Protein AF-A0A428U9R3-F1 (afdb_monomer_lite)

Organism: NCBI:txid2604345

Secondary structure (DSSP, 8-state):
---SSPPP---TTEEEEEEEE-TTSSEEEEEEEE-TTEEEE-PPPPTT-SSEEEEEEEGGGSBPTT-EEEEEEEE-TT-EEEEEESS-EEEPPPSSTT--EEEEEEEEE-TT-EEEEEPPPEEEPTT--EEEEEEEEESSS--EEE----------S----EEEE-----

Structure (mmCIF, N/CA/C/O backbone):
data_AF-A0A428U9R3-F1
#
_entry.id   AF-A0A428U9R3-F1
#
loop_
_atom_site.group_PDB
_atom_site.id
_atom_site.type_symbol
_atom_site.label_atom_id
_atom_site.label_alt_id
_atom_site.label_comp_id
_atom_site.label_asym_id
_atom_site.label_entity_id
_atom_site.label_seq_id
_atom_site.pdbx_PDB_ins_code
_atom_site.Cartn_x
_atom_site.Cartn_y
_atom_site.Cartn_z
_atom_site.occupancy
_atom_site.B_iso_or_equiv
_atom_site.auth_seq_id
_atom_site.auth_comp_id
_atom_site.auth_asym_id
_atom_site.auth_atom_id
_atom_site.pdbx_PDB_model_num
ATOM 1 N N . MET A 1 1 ? 34.153 -6.122 7.125 1.00 52.34 1 MET A N 1
ATOM 2 C CA . MET A 1 1 ? 33.748 -4.970 7.955 1.00 52.34 1 MET A CA 1
ATOM 3 C C . MET A 1 1 ? 32.325 -5.229 8.394 1.00 52.34 1 MET A C 1
ATOM 5 O O . MET A 1 1 ? 31.448 -5.244 7.540 1.00 52.34 1 MET A O 1
ATOM 9 N N . GLU A 1 2 ? 32.111 -5.535 9.670 1.00 63.94 2 GLU A N 1
ATOM 10 C CA . GLU A 1 2 ? 30.760 -5.641 10.226 1.00 63.94 2 GLU A CA 1
ATOM 11 C C . GLU A 1 2 ? 30.222 -4.230 10.475 1.00 63.94 2 GLU A C 1
ATOM 13 O O . GLU A 1 2 ? 30.940 -3.356 10.963 1.00 63.94 2 GLU A O 1
ATOM 18 N N . SER A 1 3 ? 28.982 -3.990 10.056 1.00 73.75 3 SER A N 1
ATOM 19 C CA . SER A 1 3 ? 28.306 -2.714 10.273 1.00 73.75 3 SER A CA 1
ATOM 20 C C . SER A 1 3 ? 28.131 -2.481 11.779 1.00 73.75 3 SER A C 1
ATOM 22 O O . SER A 1 3 ? 27.667 -3.391 12.466 1.00 73.75 3 SER A O 1
ATOM 24 N N . PRO A 1 4 ? 28.422 -1.276 12.306 1.00 82.25 4 PRO A N 1
ATOM 25 C CA . PRO A 1 4 ? 28.161 -0.940 13.707 1.00 82.25 4 PRO A CA 1
ATOM 26 C C . PRO A 1 4 ? 26.659 -0.802 14.016 1.00 82.25 4 PRO A C 1
ATOM 28 O O . PRO A 1 4 ? 26.284 -0.558 15.161 1.00 82.25 4 PRO A O 1
ATOM 31 N N . PHE A 1 5 ? 25.794 -0.931 13.005 1.00 70.69 5 PHE A N 1
ATOM 32 C CA . PHE A 1 5 ? 24.348 -0.842 13.149 1.00 70.69 5 PHE A CA 1
ATOM 33 C C . PHE A 1 5 ? 23.703 -2.228 13.183 1.00 70.69 5 PHE A C 1
ATOM 35 O O . PHE A 1 5 ? 24.124 -3.106 12.421 1.00 70.69 5 PHE A O 1
ATOM 42 N N . PRO A 1 6 ? 22.642 -2.414 13.994 1.00 70.19 6 PRO A N 1
ATOM 43 C CA . PRO A 1 6 ? 21.850 -3.633 13.972 1.00 70.19 6 PRO A CA 1
ATOM 44 C C . PRO A 1 6 ? 21.404 -3.961 12.539 1.00 70.19 6 PRO A C 1
ATOM 46 O O . PRO A 1 6 ? 21.046 -3.041 11.793 1.00 70.19 6 PRO A O 1
ATOM 49 N N . PRO A 1 7 ? 21.400 -5.242 12.135 1.00 64.75 7 PRO A N 1
ATOM 50 C CA . PRO A 1 7 ? 20.899 -5.630 10.826 1.00 64.75 7 PRO A CA 1
ATOM 51 C C . PRO A 1 7 ? 19.456 -5.139 10.668 1.00 64.75 7 PRO A C 1
ATOM 53 O O . PRO A 1 7 ? 18.606 -5.358 11.532 1.00 64.75 7 PRO A O 1
ATOM 56 N N . SER A 1 8 ? 19.193 -4.429 9.570 1.00 62.81 8 SER A N 1
ATOM 57 C CA . SER A 1 8 ? 17.857 -3.920 9.268 1.00 62.81 8 SER A CA 1
ATOM 58 C C . SER A 1 8 ? 16.915 -5.102 9.050 1.00 62.81 8 SER A C 1
ATOM 60 O O . SER A 1 8 ? 17.129 -5.910 8.154 1.00 62.81 8 SER A O 1
ATOM 62 N N . SER A 1 9 ? 15.870 -5.207 9.868 1.00 68.31 9 SER A N 1
ATOM 63 C CA . SER A 1 9 ? 14.875 -6.285 9.791 1.00 68.31 9 SER A CA 1
ATOM 64 C C . SER A 1 9 ? 13.849 -6.104 8.666 1.00 68.31 9 SER A C 1
ATOM 66 O O . SER A 1 9 ? 12.943 -6.921 8.533 1.00 68.31 9 SER A O 1
ATOM 68 N N . SER A 1 10 ? 13.965 -5.032 7.875 1.00 74.38 10 SER A N 1
ATOM 69 C CA . SER A 1 10 ? 13.036 -4.684 6.799 1.00 74.38 10 SER A CA 1
ATOM 70 C C . SER A 1 10 ? 13.714 -4.849 5.446 1.00 74.38 10 SER A C 1
ATOM 72 O O . SER A 1 10 ? 14.756 -4.239 5.202 1.00 74.38 10 SER A O 1
ATOM 74 N N . SER A 1 11 ? 13.105 -5.626 4.554 1.00 87.19 11 SER A N 1
ATOM 75 C CA . SER A 1 11 ? 13.553 -5.738 3.167 1.00 87.19 11 SER A CA 1
ATOM 76 C C . SER A 1 11 ? 13.034 -4.564 2.324 1.00 87.19 11 SER A C 1
ATOM 78 O O . SER A 1 11 ? 12.012 -3.962 2.670 1.00 87.19 11 SER A O 1
ATOM 80 N N . PRO A 1 12 ? 13.728 -4.193 1.232 1.00 90.38 12 PRO A N 1
ATOM 81 C CA . PRO A 1 12 ? 13.216 -3.222 0.271 1.00 90.38 12 PRO A CA 1
ATOM 82 C C . PRO A 1 12 ? 11.818 -3.606 -0.226 1.00 90.38 12 PRO A C 1
ATOM 84 O O . PRO A 1 12 ? 11.555 -4.769 -0.521 1.00 90.38 12 PRO A O 1
ATOM 87 N N . GLY A 1 13 ? 10.931 -2.618 -0.302 1.00 91.75 13 GLY A N 1
ATOM 88 C CA . GLY A 1 13 ? 9.562 -2.752 -0.786 1.00 91.75 13 GLY A CA 1
ATOM 89 C C . GLY A 1 13 ? 8.579 -3.355 0.202 1.00 91.75 13 GLY A C 1
ATOM 90 O O . GLY A 1 13 ? 7.375 -3.340 -0.069 1.00 91.75 13 GLY A O 1
ATOM 91 N N . ASP A 1 14 ? 9.053 -3.815 1.357 1.00 95.38 14 ASP A N 1
ATOM 92 C CA . ASP A 1 14 ? 8.177 -4.286 2.415 1.00 95.38 14 ASP A CA 1
ATOM 93 C C . ASP A 1 14 ? 7.499 -3.113 3.122 1.00 95.38 14 ASP A C 1
ATOM 95 O O . ASP A 1 14 ? 8.102 -2.080 3.432 1.00 95.38 14 ASP A O 1
ATOM 99 N N . GLY A 1 15 ? 6.218 -3.304 3.412 1.00 96.06 15 GLY A N 1
ATOM 100 C CA . GLY A 1 15 ? 5.410 -2.393 4.197 1.00 96.06 15 GLY A CA 1
ATOM 101 C C . GLY A 1 15 ? 4.488 -3.132 5.145 1.00 96.06 15 GLY A C 1
ATOM 102 O O . GLY A 1 15 ? 3.999 -4.228 4.861 1.00 96.06 15 GLY A O 1
ATOM 103 N N . ARG A 1 16 ? 4.210 -2.496 6.280 1.00 97.25 16 ARG A N 1
ATOM 104 C CA . ARG A 1 16 ? 3.275 -3.003 7.275 1.00 97.25 16 ARG A CA 1
ATOM 105 C C . ARG A 1 16 ? 2.405 -1.881 7.808 1.00 97.25 16 ARG A C 1
ATOM 107 O O . ARG A 1 16 ? 2.916 -0.877 8.298 1.00 97.25 16 ARG A O 1
ATOM 114 N N . ILE A 1 17 ? 1.095 -2.098 7.774 1.00 97.88 17 ILE A N 1
ATOM 115 C CA . ILE A 1 17 ? 0.098 -1.241 8.413 1.00 97.88 17 ILE A CA 1
ATOM 116 C C . ILE A 1 17 ? -0.666 -2.079 9.435 1.00 97.88 17 ILE A C 1
ATOM 118 O O . ILE A 1 17 ? -1.138 -3.175 9.130 1.00 97.88 17 ILE A O 1
ATOM 122 N N . VAL A 1 18 ? -0.802 -1.559 10.651 1.00 97.69 18 VAL A N 1
ATOM 123 C CA . VAL A 1 18 ? -1.686 -2.116 11.678 1.00 97.69 18 VAL A CA 1
ATOM 124 C C . VAL A 1 18 ? -2.604 -1.007 12.162 1.00 97.69 18 VAL A C 1
ATOM 126 O O . VAL A 1 18 ? -2.134 0.007 12.683 1.00 97.69 18 VAL A O 1
ATOM 129 N N . VAL A 1 19 ? -3.907 -1.212 12.000 1.00 96.62 19 VAL A N 1
ATOM 130 C CA . VAL A 1 19 ? -4.951 -0.298 12.472 1.00 96.62 19 VAL A CA 1
ATOM 131 C C . VAL A 1 19 ? -5.727 -0.983 13.583 1.00 96.62 19 VAL A C 1
ATOM 133 O O . VAL A 1 19 ? -6.081 -2.155 13.461 1.00 96.62 19 VAL A O 1
ATOM 136 N N . GLY A 1 20 ? -6.002 -0.258 14.659 1.00 94.75 20 GLY A N 1
ATOM 137 C CA . GLY A 1 20 ? -6.854 -0.733 15.744 1.00 94.75 20 GLY A CA 1
ATOM 138 C C . GLY A 1 20 ? -7.635 0.402 16.385 1.00 94.75 20 GLY A C 1
ATOM 139 O O . GLY A 1 20 ? -7.451 1.564 16.028 1.00 94.75 20 GLY A O 1
ATOM 140 N N . LEU A 1 21 ? -8.510 0.069 17.330 1.00 92.00 21 LEU A N 1
ATOM 141 C CA . LEU A 1 21 ? -9.219 1.079 18.109 1.00 92.00 21 LEU A CA 1
ATOM 142 C C . LEU A 1 21 ? -8.276 1.810 19.070 1.00 92.00 21 LEU A C 1
ATOM 144 O O . LEU A 1 21 ? -7.402 1.198 19.693 1.00 92.00 21 LEU A O 1
ATOM 148 N N . LEU A 1 22 ? -8.478 3.120 19.197 1.00 88.50 22 LEU A N 1
ATOM 149 C CA . LEU A 1 22 ? -7.819 3.951 20.199 1.00 88.50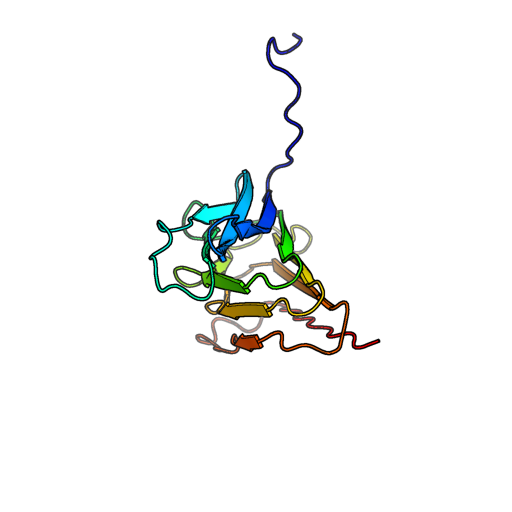 22 LEU A CA 1
ATOM 150 C C . LEU A 1 22 ? -8.593 3.923 21.529 1.00 88.50 22 LEU A C 1
ATOM 152 O O . LEU A 1 22 ? -9.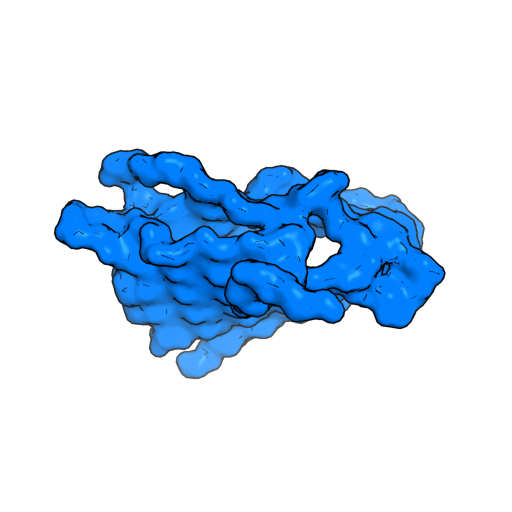811 3.740 21.519 1.00 88.50 22 LEU A O 1
ATOM 156 N N . PRO A 1 23 ? -7.930 4.174 22.677 1.00 84.44 23 PRO A N 1
ATOM 157 C CA . PRO A 1 23 ? -8.595 4.207 23.985 1.00 84.44 23 PRO A CA 1
ATOM 158 C C . PRO A 1 23 ? -9.725 5.241 24.089 1.00 84.44 23 PRO A C 1
ATOM 160 O O . PRO A 1 23 ? -10.695 5.021 24.803 1.00 84.44 23 PRO A O 1
ATOM 163 N N . ALA A 1 24 ? -9.613 6.356 23.360 1.00 80.00 24 ALA A N 1
ATOM 164 C CA . ALA A 1 24 ? -10.623 7.415 23.305 1.00 80.00 24 ALA A CA 1
ATOM 165 C C . ALA A 1 24 ? -11.792 7.106 22.341 1.00 80.00 24 ALA A C 1
ATOM 167 O O . ALA A 1 24 ? -12.661 7.951 22.139 1.00 80.00 24 ALA A O 1
ATOM 168 N N . GLY A 1 25 ? -11.810 5.912 21.739 1.00 82.31 25 GLY A N 1
ATOM 169 C CA . GLY A 1 25 ? -12.697 5.564 20.633 1.00 82.31 25 GLY A CA 1
ATOM 170 C C . GLY A 1 25 ? -12.120 5.953 19.268 1.00 82.31 25 GLY A C 1
ATOM 171 O O . GLY A 1 25 ? -11.153 6.706 19.162 1.00 82.31 25 GLY A O 1
ATOM 172 N N . GLY A 1 26 ? -12.712 5.402 18.205 1.00 86.00 26 GLY A N 1
ATOM 173 C CA . GLY A 1 26 ? -12.267 5.624 16.827 1.00 86.00 26 GLY A CA 1
ATOM 174 C C . GLY A 1 26 ? -11.062 4.773 16.410 1.00 86.00 26 GLY A C 1
ATOM 175 O O . GLY A 1 26 ? -10.415 4.108 17.221 1.00 86.00 26 GLY A O 1
ATOM 176 N N . SER A 1 27 ? -10.786 4.767 15.107 1.00 91.25 27 SER A N 1
ATOM 177 C CA . SER A 1 27 ? -9.693 3.986 14.514 1.00 91.25 27 SER A CA 1
ATOM 178 C C . SER A 1 27 ? -8.376 4.758 14.580 1.00 91.25 27 SER A C 1
ATOM 180 O O . SER A 1 27 ? -8.369 5.969 14.383 1.00 91.25 27 SER A O 1
ATOM 182 N N . GLY A 1 28 ? -7.258 4.066 14.802 1.00 92.75 28 GLY A N 1
ATOM 183 C CA . GLY A 1 28 ? -5.921 4.654 14.873 1.00 92.75 28 GLY A CA 1
ATOM 184 C C . GLY A 1 28 ? -4.823 3.748 14.320 1.00 92.75 28 GLY A C 1
ATOM 185 O O . GLY A 1 28 ? -4.942 2.520 14.325 1.00 92.75 28 GLY A O 1
ATOM 186 N N . LEU A 1 29 ? -3.735 4.366 13.849 1.00 94.75 29 LEU A N 1
ATOM 187 C CA . LEU A 1 29 ? -2.530 3.659 13.411 1.00 94.75 29 LEU A CA 1
ATOM 188 C C . LEU A 1 29 ? -1.731 3.182 14.622 1.00 94.75 29 LEU A C 1
ATOM 190 O O . LEU A 1 29 ? -1.232 3.987 15.402 1.00 94.75 29 LEU A O 1
ATOM 194 N N . GLN A 1 30 ? -1.584 1.866 14.751 1.00 94.88 30 GLN A N 1
ATOM 195 C CA . GLN A 1 30 ? -0.737 1.234 15.766 1.00 94.88 30 GLN A CA 1
ATOM 196 C C . GLN A 1 30 ? 0.673 0.966 15.237 1.00 94.88 30 GLN A C 1
ATOM 198 O O . GLN A 1 30 ? 1.639 1.022 15.990 1.00 94.88 30 GLN A O 1
ATOM 203 N N . ALA A 1 31 ? 0.793 0.675 13.941 1.00 95.44 31 ALA A N 1
ATOM 204 C CA . ALA A 1 31 ? 2.073 0.552 13.261 1.00 95.44 31 ALA A CA 1
ATOM 205 C C . ALA A 1 31 ? 1.936 0.982 11.800 1.00 95.44 31 ALA A C 1
ATOM 207 O O . ALA A 1 31 ? 0.958 0.640 11.134 1.00 95.44 31 ALA A O 1
ATOM 208 N N . MET A 1 32 ? 2.938 1.701 11.307 1.00 96.31 32 MET A N 1
ATOM 209 C CA . MET A 1 32 ? 3.096 2.030 9.896 1.00 96.31 32 MET A CA 1
ATOM 210 C C . MET A 1 32 ? 4.590 2.041 9.581 1.00 96.31 32 MET A C 1
ATOM 212 O O . MET A 1 32 ? 5.305 2.953 9.988 1.00 96.31 32 MET A O 1
ATOM 216 N N . THR A 1 33 ? 5.065 1.010 8.890 1.00 96.38 33 THR A N 1
ATOM 217 C CA . THR A 1 33 ? 6.461 0.882 8.455 1.00 96.38 33 THR A CA 1
ATOM 218 C C . THR A 1 33 ? 6.502 0.620 6.961 1.00 96.38 33 THR A C 1
ATOM 220 O O . THR A 1 33 ? 5.602 -0.022 6.419 1.00 96.38 33 THR A O 1
ATOM 223 N N . TYR A 1 34 ? 7.535 1.110 6.291 1.00 95.06 34 TYR A N 1
ATOM 224 C CA . TYR A 1 34 ? 7.745 0.884 4.868 1.00 95.06 34 TYR A CA 1
ATOM 225 C C . TYR A 1 34 ? 9.214 1.084 4.508 1.00 95.06 34 TYR A C 1
ATOM 227 O O . TYR A 1 34 ? 9.944 1.779 5.218 1.00 95.06 34 TYR A O 1
ATOM 235 N N . GLN A 1 35 ? 9.618 0.503 3.386 1.00 94.00 35 GLN A N 1
ATOM 236 C CA . GLN A 1 35 ? 10.904 0.739 2.742 1.00 94.00 35 GLN A CA 1
ATOM 237 C C . GLN A 1 35 ? 10.716 0.987 1.249 1.00 94.00 35 GLN A C 1
ATOM 239 O O . GLN A 1 35 ? 9.782 0.471 0.632 1.00 94.00 35 GLN A O 1
ATOM 244 N N . TYR A 1 36 ? 11.647 1.741 0.658 1.00 90.69 36 TYR A N 1
ATOM 245 C CA . TYR A 1 36 ? 11.731 1.911 -0.795 1.00 90.69 36 TYR A CA 1
ATOM 246 C C . TYR A 1 36 ? 11.626 0.548 -1.503 1.00 90.69 36 TYR A C 1
ATOM 248 O O . TYR A 1 36 ? 12.300 -0.378 -1.049 1.00 90.69 36 TYR A O 1
ATOM 256 N N . PRO A 1 37 ? 10.849 0.405 -2.598 1.00 92.31 37 PRO A N 1
ATOM 257 C CA . PRO A 1 37 ? 10.171 1.459 -3.377 1.00 92.31 37 PRO A CA 1
ATOM 258 C C . PRO A 1 37 ? 8.791 1.915 -2.868 1.00 92.31 37 PRO A C 1
ATOM 260 O O . PRO A 1 37 ? 8.198 2.821 -3.458 1.00 92.31 37 PRO A O 1
ATOM 263 N N . LEU A 1 38 ? 8.284 1.350 -1.769 1.00 93.38 38 LEU A N 1
ATOM 264 C CA . LEU A 1 38 ? 6.999 1.724 -1.175 1.00 93.38 38 LEU A CA 1
ATOM 265 C C . LEU A 1 38 ? 7.134 2.962 -0.283 1.00 93.38 38 LEU A C 1
ATOM 267 O O . LEU A 1 38 ? 8.039 3.050 0.545 1.00 93.38 38 LEU A O 1
ATOM 271 N N . LYS A 1 39 ? 6.176 3.885 -0.379 1.00 93.75 39 LYS A N 1
ATOM 272 C CA . LYS A 1 39 ? 6.022 5.008 0.547 1.00 93.75 39 LYS A CA 1
ATOM 273 C C . LYS A 1 39 ? 4.593 5.069 1.072 1.00 93.75 39 LYS A C 1
ATOM 275 O O . LYS A 1 39 ? 3.641 4.967 0.304 1.00 93.75 39 LYS A O 1
ATOM 280 N N . LEU A 1 40 ? 4.452 5.262 2.381 1.00 94.88 40 LEU A N 1
ATOM 281 C CA . LEU A 1 40 ? 3.157 5.420 3.040 1.00 94.88 40 LEU A CA 1
ATOM 282 C C . LEU A 1 40 ? 3.080 6.782 3.727 1.00 94.88 40 LEU A C 1
ATOM 284 O O . LEU A 1 40 ? 4.021 7.200 4.406 1.00 94.88 40 LEU A O 1
ATOM 288 N N . ILE A 1 41 ? 1.953 7.471 3.561 1.00 95.06 41 ILE A N 1
ATOM 289 C CA . ILE A 1 41 ? 1.670 8.739 4.239 1.00 95.06 41 ILE A CA 1
ATOM 290 C C . ILE A 1 41 ? 0.289 8.654 4.877 1.00 95.06 41 ILE A C 1
ATOM 292 O O . ILE A 1 41 ? -0.679 8.301 4.215 1.00 95.06 41 ILE A O 1
ATOM 296 N N . SER A 1 42 ? 0.187 9.036 6.146 1.00 94.75 42 SER A N 1
ATOM 297 C CA . SER A 1 42 ? -1.093 9.222 6.827 1.00 94.75 42 SER A CA 1
ATOM 298 C C . SER A 1 42 ? -1.226 10.686 7.236 1.00 94.75 42 SER A C 1
ATOM 300 O O . SER A 1 42 ? -0.355 11.165 7.966 1.00 94.75 42 SER A O 1
ATOM 302 N N . PRO A 1 43 ? -2.277 11.414 6.817 1.00 91.62 43 PRO A N 1
ATOM 303 C CA . PRO A 1 43 ? -2.608 12.693 7.432 1.00 91.62 43 PRO A CA 1
ATOM 304 C C . PRO A 1 43 ? -2.953 12.505 8.915 1.00 91.62 43 PRO A C 1
ATOM 306 O O . PRO A 1 43 ? -3.270 11.398 9.364 1.00 91.62 43 PRO A O 1
ATOM 309 N N . ALA A 1 44 ? -2.893 13.602 9.674 1.00 86.25 44 ALA A N 1
ATOM 310 C CA . ALA A 1 44 ? -3.333 13.602 11.061 1.00 86.25 44 ALA A CA 1
ATOM 311 C C . ALA A 1 44 ? -4.831 13.239 11.131 1.00 86.25 44 ALA A C 1
ATOM 313 O O . ALA A 1 44 ? -5.620 13.794 10.360 1.00 86.25 44 ALA A O 1
ATOM 314 N N . PRO A 1 45 ? -5.231 12.317 12.022 1.00 80.25 45 PRO A N 1
ATOM 315 C CA . PRO A 1 45 ? -6.629 11.936 12.160 1.00 80.25 45 PRO A CA 1
ATOM 316 C C . PRO A 1 45 ? -7.457 13.132 12.639 1.00 80.25 45 PRO A C 1
ATOM 318 O O . PRO A 1 45 ? -7.044 13.862 13.542 1.00 80.25 45 PRO A O 1
ATOM 321 N N . SER A 1 46 ? -8.637 13.329 12.047 1.00 77.12 46 SER A N 1
ATOM 322 C CA . SER A 1 46 ? -9.598 14.328 12.529 1.00 77.12 46 SER A CA 1
ATOM 323 C C . SER A 1 46 ? -10.568 13.718 13.558 1.00 77.12 46 SER A C 1
ATOM 325 O O . SER A 1 46 ? -10.875 12.529 13.461 1.00 77.12 46 SER A O 1
ATOM 327 N N . PRO A 1 47 ? -11.088 14.496 14.532 1.00 70.94 47 PRO A N 1
ATOM 328 C CA . PRO A 1 47 ? -11.931 13.968 15.617 1.00 70.94 47 PRO A CA 1
ATOM 329 C C . PRO A 1 47 ? -13.196 13.234 15.151 1.00 70.94 47 PRO A C 1
ATOM 331 O O . PRO A 1 47 ? -13.656 12.316 15.818 1.00 70.94 47 PRO A O 1
ATOM 334 N N . ASN A 1 48 ? -13.735 13.613 13.989 1.00 75.12 48 ASN A N 1
ATOM 335 C CA . ASN A 1 48 ? -14.936 13.015 13.401 1.00 75.12 48 ASN A CA 1
ATOM 336 C C . ASN A 1 48 ? -14.625 12.021 12.271 1.00 75.12 48 ASN A C 1
ATOM 338 O O . ASN A 1 48 ? -15.522 11.665 11.508 1.00 75.12 48 ASN A O 1
ATOM 342 N N . GLN A 1 49 ? -13.373 11.581 12.121 1.00 78.56 49 GLN A N 1
ATOM 343 C CA . GLN A 1 49 ? -13.014 10.649 11.059 1.00 78.56 49 GLN A CA 1
ATOM 344 C C . GLN A 1 49 ? -13.391 9.213 11.448 1.00 78.56 49 GLN A C 1
ATOM 346 O O . GLN A 1 49 ? -12.806 8.657 12.378 1.00 78.56 49 GLN A O 1
ATOM 351 N N . PRO A 1 50 ? -14.317 8.555 10.731 1.00 81.31 50 PRO A N 1
ATOM 352 C CA . PRO A 1 50 ? -14.718 7.194 11.075 1.00 81.31 50 PRO A CA 1
ATOM 353 C C . PRO A 1 50 ? -13.640 6.156 10.724 1.00 81.31 50 PRO A C 1
ATOM 355 O O . PRO A 1 50 ? -13.657 5.061 11.277 1.00 81.31 50 PRO A O 1
ATOM 358 N N . SER A 1 51 ? -12.730 6.483 9.801 1.00 90.44 51 SER A N 1
ATOM 359 C CA . SER A 1 51 ? -11.726 5.586 9.217 1.00 90.44 51 SER A CA 1
ATOM 360 C C . SER A 1 51 ? -10.389 6.300 9.057 1.00 90.44 51 SER A C 1
ATOM 362 O O . SER A 1 51 ? -10.368 7.439 8.600 1.00 90.44 51 SER A O 1
ATOM 364 N N . ILE A 1 52 ? -9.278 5.641 9.374 1.00 94.25 52 ILE A N 1
ATOM 365 C CA . ILE A 1 52 ? -7.941 6.178 9.099 1.00 94.25 52 ILE A CA 1
ATOM 366 C C . ILE A 1 52 ? -7.705 6.221 7.592 1.00 94.25 52 ILE A C 1
ATOM 368 O O . ILE A 1 52 ? -8.022 5.263 6.902 1.00 94.25 52 ILE A O 1
ATOM 372 N N . LEU A 1 53 ? -7.120 7.305 7.082 1.00 94.38 53 LEU A N 1
ATOM 373 C CA . LEU A 1 53 ? -6.720 7.405 5.680 1.00 94.38 53 LEU A CA 1
ATOM 374 C C . LEU A 1 53 ? -5.213 7.184 5.567 1.00 94.38 53 LEU A C 1
ATOM 376 O O . LEU A 1 53 ? -4.451 7.874 6.234 1.00 94.38 53 LEU A O 1
ATOM 380 N N . VAL A 1 54 ? -4.784 6.262 4.711 1.00 95.94 54 VAL A N 1
ATOM 381 C CA . VAL A 1 54 ? -3.373 6.092 4.351 1.00 95.94 54 VAL A CA 1
ATOM 382 C C . VAL A 1 54 ? -3.230 6.171 2.834 1.00 95.94 54 VAL A C 1
ATOM 384 O O . VAL A 1 54 ? -3.939 5.497 2.089 1.00 95.94 54 VAL A O 1
ATOM 387 N N . PHE A 1 55 ? -2.291 6.995 2.382 1.00 94.38 55 PHE A N 1
ATOM 388 C CA . PHE A 1 55 ? -1.900 7.107 0.988 1.00 94.38 55 PHE A CA 1
ATOM 389 C C . PHE A 1 55 ? -0.767 6.131 0.669 1.00 94.38 55 PHE A C 1
ATOM 391 O O . PHE A 1 55 ? 0.291 6.175 1.303 1.00 94.38 55 PHE A O 1
ATOM 398 N N . LEU A 1 56 ? -0.997 5.269 -0.322 1.00 92.69 56 LEU A N 1
ATOM 399 C CA . LEU A 1 56 ? -0.027 4.346 -0.899 1.00 92.69 56 LEU A CA 1
ATOM 400 C C . LEU A 1 56 ? 0.655 5.007 -2.098 1.00 92.69 56 LEU A C 1
ATOM 402 O O . LEU A 1 56 ? -0.001 5.456 -3.037 1.00 92.69 56 LEU A O 1
ATOM 406 N N . LEU A 1 57 ? 1.981 5.083 -2.047 1.00 91.25 57 LEU A N 1
ATOM 407 C CA . LEU A 1 57 ? 2.798 5.838 -2.990 1.00 91.25 57 LEU A CA 1
ATOM 408 C C . LEU A 1 57 ? 4.011 5.011 -3.421 1.00 91.25 57 LEU A C 1
ATOM 410 O O . LEU A 1 57 ? 4.493 4.153 -2.679 1.00 91.25 57 LEU A O 1
ATOM 414 N N . SER A 1 58 ? 4.549 5.336 -4.593 1.00 88.06 58 SER A N 1
ATOM 415 C CA . SER A 1 58 ? 5.877 4.905 -5.035 1.00 88.06 58 SER A CA 1
ATOM 416 C C . SER A 1 58 ? 6.847 6.086 -5.017 1.00 88.06 58 SER A C 1
ATOM 418 O O . SER A 1 58 ? 6.465 7.244 -5.223 1.00 88.06 58 SER A O 1
ATOM 420 N N . TYR A 1 59 ? 8.120 5.812 -4.747 1.00 83.06 59 TYR A N 1
ATOM 421 C CA . TYR A 1 59 ? 9.178 6.806 -4.938 1.00 83.06 59 TYR A CA 1
ATOM 422 C C . TYR A 1 59 ? 9.422 7.055 -6.434 1.00 83.06 59 TYR A C 1
ATOM 424 O O . TYR A 1 59 ? 9.197 6.183 -7.259 1.00 83.06 59 TYR A O 1
ATOM 432 N N . GLY A 1 60 ? 9.889 8.251 -6.806 1.00 78.44 60 GLY A N 1
ATOM 433 C CA . GLY A 1 60 ? 10.306 8.526 -8.192 1.00 78.44 60 GLY A CA 1
ATOM 434 C C . GLY A 1 60 ? 9.176 8.580 -9.232 1.00 78.44 60 GLY A C 1
ATOM 435 O O . GLY A 1 60 ? 9.455 8.645 -10.425 1.00 78.44 60 GLY A O 1
ATOM 436 N N . GLY A 1 61 ? 7.908 8.593 -8.804 1.00 79.88 61 GLY A N 1
ATOM 437 C CA . GLY A 1 61 ? 6.745 8.733 -9.686 1.00 79.88 61 GLY A CA 1
ATOM 438 C C . GLY A 1 61 ? 6.293 7.443 -10.375 1.00 79.88 61 GLY A C 1
ATOM 439 O O . GLY A 1 61 ? 5.453 7.522 -11.271 1.00 79.88 61 GLY A O 1
ATOM 440 N N . GLY A 1 62 ? 6.835 6.286 -9.985 1.00 88.94 62 GLY A N 1
ATOM 441 C CA . GLY A 1 62 ? 6.466 4.978 -10.516 1.00 88.94 62 GLY A CA 1
ATOM 442 C C . GLY A 1 62 ? 7.399 3.864 -10.047 1.00 88.94 62 GLY A C 1
ATOM 443 O O . GLY A 1 62 ? 8.392 4.116 -9.374 1.00 88.94 62 GLY A O 1
ATOM 444 N N . LEU A 1 63 ? 7.076 2.635 -10.431 1.00 92.12 63 LEU A N 1
ATOM 445 C CA . LEU A 1 63 ? 7.888 1.445 -10.202 1.00 92.12 63 LEU A CA 1
ATOM 446 C C . LEU A 1 63 ? 8.804 1.199 -11.403 1.00 92.12 63 LEU A C 1
ATOM 448 O O . LEU A 1 63 ? 8.367 1.297 -12.556 1.00 92.12 63 LEU A O 1
ATOM 452 N N . VAL A 1 64 ? 10.062 0.858 -11.138 1.00 93.94 64 VAL A N 1
ATOM 453 C CA . VAL A 1 64 ? 11.043 0.484 -12.165 1.00 93.94 64 VAL A CA 1
ATOM 454 C C . VAL A 1 64 ? 11.201 -1.033 -12.254 1.00 93.94 64 VAL A C 1
ATOM 456 O O . VAL A 1 64 ? 10.651 -1.793 -11.454 1.00 93.94 64 VAL A O 1
ATOM 459 N N . ALA A 1 65 ? 11.919 -1.487 -13.278 1.00 92.94 65 ALA A N 1
ATOM 460 C CA . ALA A 1 65 ? 12.118 -2.901 -13.549 1.00 92.94 65 ALA A CA 1
ATOM 461 C C . ALA A 1 65 ? 12.730 -3.638 -12.347 1.00 92.94 65 ALA A C 1
ATOM 463 O O . ALA A 1 65 ? 13.800 -3.270 -11.865 1.00 92.94 65 ALA A O 1
ATOM 464 N N . GLY A 1 66 ? 12.050 -4.689 -11.887 1.00 91.88 66 GLY A N 1
ATOM 465 C CA . GLY A 1 66 ? 12.499 -5.518 -10.766 1.00 91.88 66 GLY A CA 1
ATOM 466 C C . GLY A 1 66 ? 12.093 -5.004 -9.382 1.00 91.88 66 GLY A C 1
ATOM 467 O O . GLY A 1 66 ? 12.305 -5.720 -8.403 1.00 91.88 66 GLY A O 1
ATOM 468 N N . ASP A 1 67 ? 11.458 -3.830 -9.286 1.00 94.88 67 ASP A N 1
ATOM 469 C CA . ASP A 1 67 ? 10.853 -3.379 -8.032 1.00 94.88 67 ASP A CA 1
ATOM 470 C C . ASP A 1 67 ? 9.822 -4.402 -7.545 1.00 94.88 67 ASP A C 1
ATOM 472 O O . ASP A 1 67 ? 8.987 -4.891 -8.308 1.00 94.88 67 ASP A O 1
ATOM 476 N N . SER A 1 68 ? 9.853 -4.707 -6.250 1.00 94.75 68 SER A N 1
ATOM 477 C CA . SER A 1 68 ? 8.889 -5.603 -5.616 1.00 94.75 68 SER A CA 1
ATOM 478 C C . SER A 1 68 ? 8.326 -4.937 -4.376 1.00 94.75 68 SER A C 1
ATOM 480 O O . SER A 1 68 ? 9.041 -4.754 -3.401 1.00 94.75 68 SER A O 1
ATOM 482 N N . VAL A 1 69 ? 7.043 -4.593 -4.401 1.00 95.00 69 VAL A N 1
ATOM 483 C CA . VAL A 1 69 ? 6.320 -4.042 -3.251 1.00 95.00 69 VAL A CA 1
ATOM 484 C C . VAL A 1 69 ? 5.539 -5.156 -2.567 1.00 95.00 69 VAL A C 1
ATOM 486 O O . VAL A 1 69 ? 4.720 -5.808 -3.210 1.00 95.00 69 VAL A O 1
ATOM 489 N N . ASN A 1 70 ? 5.737 -5.340 -1.262 1.00 96.38 70 ASN A N 1
ATOM 490 C CA . ASN A 1 70 ? 4.966 -6.267 -0.436 1.00 96.38 70 ASN A CA 1
ATOM 491 C C . ASN A 1 70 ? 4.352 -5.517 0.747 1.00 96.38 70 ASN A C 1
ATOM 493 O O . ASN A 1 70 ? 5.002 -5.268 1.760 1.00 96.38 70 ASN A O 1
ATOM 497 N N . LEU A 1 71 ? 3.073 -5.170 0.645 1.00 96.12 71 LEU A N 1
ATOM 498 C CA . LEU A 1 71 ? 2.350 -4.492 1.712 1.00 96.12 71 LEU A CA 1
ATOM 499 C C . LEU A 1 71 ? 1.459 -5.476 2.467 1.00 96.12 71 LEU A C 1
ATOM 501 O O . LEU A 1 71 ? 0.559 -6.086 1.891 1.00 96.12 71 LEU A O 1
ATOM 505 N N . THR A 1 72 ? 1.676 -5.579 3.777 1.00 97.31 72 THR A N 1
ATOM 506 C CA . THR A 1 72 ? 0.789 -6.310 4.685 1.00 97.31 72 THR A CA 1
ATOM 507 C C . THR A 1 72 ? -0.031 -5.341 5.530 1.00 97.31 72 THR A C 1
ATOM 509 O O . THR A 1 72 ? 0.510 -4.445 6.179 1.00 97.31 72 THR A O 1
ATOM 512 N N . ILE A 1 73 ? -1.344 -5.535 5.560 1.00 97.31 73 ILE A N 1
ATOM 513 C CA . ILE A 1 73 ? -2.294 -4.712 6.303 1.00 97.31 73 ILE A CA 1
ATOM 514 C C . ILE A 1 73 ? -3.065 -5.594 7.277 1.00 97.31 73 ILE A C 1
ATOM 516 O O . ILE A 1 73 ? -3.641 -6.610 6.894 1.00 97.31 73 ILE A O 1
ATOM 520 N N . HIS A 1 74 ? -3.112 -5.174 8.536 1.00 97.50 74 HIS A N 1
ATOM 521 C CA . HIS A 1 74 ? -3.956 -5.776 9.559 1.00 97.50 74 HIS A CA 1
ATOM 522 C C . HIS A 1 74 ? -4.929 -4.730 10.092 1.00 97.50 74 HIS A C 1
ATOM 524 O O . HIS A 1 74 ? -4.512 -3.753 10.719 1.00 97.50 74 HIS A O 1
ATOM 530 N N . VAL A 1 75 ? -6.220 -4.949 9.861 1.00 96.12 75 VAL A N 1
ATOM 531 C CA . VAL A 1 75 ? -7.294 -4.130 10.425 1.00 96.12 75 VAL A CA 1
ATOM 532 C C . VAL A 1 75 ? -7.913 -4.915 11.573 1.00 96.12 75 VAL A C 1
ATOM 534 O O . VAL A 1 75 ? -8.599 -5.914 11.352 1.00 96.12 75 VAL A O 1
ATOM 537 N N . ARG A 1 76 ? -7.599 -4.497 12.802 1.00 95.75 76 ARG A N 1
ATOM 538 C CA . ARG A 1 76 ? -8.079 -5.149 14.024 1.00 95.75 76 ARG A CA 1
ATOM 539 C C . ARG A 1 76 ? -9.564 -4.910 14.244 1.00 95.75 76 ARG A C 1
ATOM 541 O O . ARG A 1 76 ? -10.155 -4.020 13.632 1.00 95.75 76 ARG A O 1
ATOM 548 N N . GLN A 1 77 ? -10.131 -5.689 15.158 1.00 93.19 77 GLN A N 1
ATOM 549 C CA . GLN A 1 77 ? -11.545 -5.653 15.501 1.00 93.19 77 GLN A CA 1
ATOM 550 C C . GLN A 1 77 ? -12.089 -4.220 15.653 1.00 93.19 77 GLN A C 1
ATOM 552 O O . GLN A 1 77 ? -11.463 -3.386 16.315 1.00 93.19 77 GLN A O 1
ATOM 557 N N . ASN A 1 78 ? -13.259 -3.951 15.061 1.00 91.38 78 ASN A N 1
ATOM 558 C CA . ASN A 1 78 ? -13.960 -2.654 15.062 1.00 91.38 78 ASN A CA 1
ATOM 559 C C . ASN A 1 78 ? -13.214 -1.468 14.412 1.00 91.38 78 ASN A C 1
ATOM 561 O O . ASN A 1 78 ? -13.732 -0.346 14.407 1.00 91.38 78 ASN A O 1
ATOM 565 N N . ALA A 1 79 ? -12.007 -1.667 13.879 1.00 93.06 79 ALA A N 1
ATOM 566 C CA . ALA A 1 79 ? -11.244 -0.599 13.251 1.00 93.06 79 ALA A CA 1
ATOM 567 C C . ALA A 1 79 ? -11.606 -0.437 11.770 1.00 93.06 79 ALA A C 1
ATOM 569 O O . ALA A 1 79 ? -12.046 -1.367 11.092 1.00 93.06 79 ALA A O 1
ATOM 570 N N . LYS A 1 80 ? -11.407 0.774 11.256 1.00 93.62 80 LYS A N 1
ATOM 571 C CA . LYS A 1 80 ? -11.728 1.163 9.886 1.00 93.62 80 LYS A CA 1
ATOM 572 C C . LYS A 1 80 ? -10.520 1.827 9.237 1.00 93.62 80 LYS A C 1
ATOM 574 O O . LYS A 1 80 ? -9.910 2.732 9.819 1.00 93.62 80 LYS A O 1
ATOM 579 N N . LEU A 1 81 ? -10.183 1.358 8.040 1.00 94.69 81 LEU A N 1
ATOM 580 C CA . LEU A 1 81 ? -9.068 1.854 7.240 1.00 94.69 81 LEU A CA 1
ATOM 581 C C . LEU A 1 81 ? -9.525 2.185 5.818 1.00 94.69 81 LEU A C 1
ATOM 583 O O . LEU A 1 81 ? -10.217 1.409 5.168 1.00 94.69 81 LEU A O 1
ATOM 587 N N . SER A 1 82 ? -9.063 3.311 5.306 1.00 94.69 82 SER A N 1
ATOM 588 C CA . SER A 1 82 ? -9.177 3.712 3.915 1.00 94.69 82 SER A CA 1
ATOM 589 C C . SER A 1 82 ? -7.770 3.827 3.340 1.00 94.69 82 SER A C 1
ATOM 591 O O . SER A 1 82 ? -6.948 4.588 3.847 1.00 94.69 82 SER A O 1
ATOM 593 N N . ILE A 1 83 ? -7.487 3.068 2.288 1.00 94.50 83 ILE A N 1
ATOM 594 C CA . ILE A 1 83 ? -6.270 3.195 1.493 1.00 94.50 83 ILE A CA 1
ATOM 595 C C . ILE A 1 83 ? -6.632 3.894 0.195 1.00 94.50 83 ILE A C 1
ATOM 597 O O . ILE A 1 83 ? -7.544 3.460 -0.503 1.00 94.50 83 ILE A O 1
ATOM 601 N N . ALA A 1 84 ? -5.896 4.943 -0.139 1.00 92.69 84 ALA A N 1
ATOM 602 C CA . ALA A 1 84 ? -5.961 5.593 -1.441 1.00 92.69 84 ALA A CA 1
ATOM 603 C C . ALA A 1 84 ? -4.560 5.655 -2.046 1.00 92.69 84 ALA A C 1
ATOM 605 O O . ALA A 1 84 ? -3.573 5.632 -1.316 1.00 92.69 84 ALA A O 1
ATOM 606 N N . THR A 1 85 ? -4.440 5.751 -3.361 1.00 88.56 85 THR A N 1
ATOM 607 C CA . THR A 1 85 ? -3.182 6.181 -3.989 1.00 88.56 85 THR A CA 1
ATOM 608 C C . THR A 1 85 ? -3.233 7.682 -4.259 1.00 88.56 85 THR A C 1
ATOM 610 O O . THR A 1 85 ? -4.295 8.300 -4.210 1.00 88.56 85 THR A O 1
ATOM 613 N N . GLN A 1 86 ? -2.075 8.303 -4.476 1.00 82.62 86 GLN A N 1
ATOM 614 C CA . GLN A 1 86 ? -2.007 9.692 -4.932 1.00 82.62 86 GLN A CA 1
ATOM 615 C C . GLN A 1 86 ? -1.501 9.716 -6.375 1.00 82.62 86 GLN A C 1
ATOM 617 O O . GLN A 1 86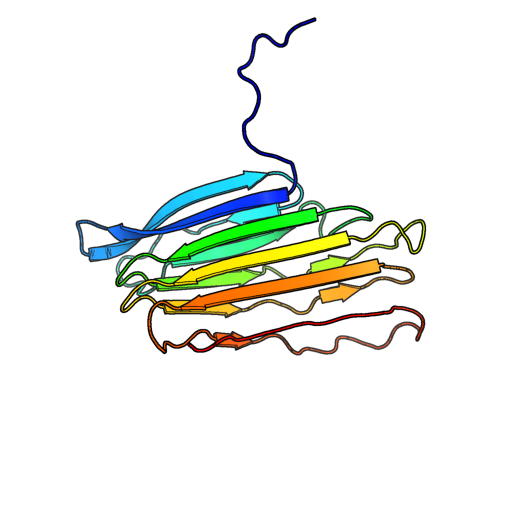 ? -0.323 9.964 -6.640 1.00 82.62 86 GLN A O 1
ATOM 622 N N . GLY A 1 87 ? -2.411 9.465 -7.308 1.00 81.44 87 GLY A N 1
ATOM 623 C CA . GLY A 1 87 ? -2.116 9.405 -8.729 1.00 81.44 87 GLY A CA 1
ATOM 624 C C . GLY A 1 87 ? -1.726 8.007 -9.204 1.00 81.44 87 GLY A C 1
ATOM 625 O O . GLY A 1 87 ? -1.509 7.076 -8.431 1.00 81.44 87 GLY A O 1
ATOM 626 N N . HIS A 1 88 ? -1.640 7.884 -10.527 1.00 82.19 88 HIS A N 1
ATOM 627 C CA . HIS A 1 88 ? -1.400 6.623 -11.217 1.00 82.19 88 HIS A CA 1
ATOM 628 C C . HIS A 1 88 ? -0.086 5.964 -10.791 1.00 82.19 88 HIS A C 1
ATOM 630 O O . HIS A 1 88 ? 0.967 6.609 -10.737 1.00 82.19 88 HIS A O 1
ATOM 636 N N . THR A 1 89 ? -0.127 4.647 -10.592 1.00 84.81 89 THR A N 1
ATOM 637 C CA . THR A 1 89 ? 1.095 3.852 -10.440 1.00 84.81 89 THR A CA 1
ATOM 638 C C . THR A 1 89 ? 1.713 3.672 -11.818 1.00 84.81 89 THR A C 1
ATOM 640 O O . THR A 1 89 ? 1.252 2.846 -12.603 1.00 84.81 89 THR A O 1
ATOM 643 N N . LYS A 1 90 ? 2.734 4.464 -12.151 1.00 90.50 90 LYS A N 1
ATOM 644 C CA . LYS A 1 90 ? 3.465 4.282 -13.410 1.00 90.50 90 LYS A CA 1
ATOM 645 C C . LYS A 1 90 ? 4.367 3.065 -13.298 1.00 90.50 90 LYS A C 1
ATOM 647 O O . LYS A 1 90 ? 5.050 2.921 -12.290 1.00 90.50 90 LYS A O 1
ATOM 652 N N . VAL A 1 91 ? 4.396 2.222 -14.321 1.00 90.94 91 VAL A N 1
ATOM 653 C CA . VAL A 1 91 ? 5.343 1.104 -14.393 1.00 90.94 91 VAL A CA 1
ATOM 654 C C . VAL A 1 91 ? 6.237 1.324 -15.596 1.00 90.94 91 VAL A C 1
ATOM 656 O O . VAL A 1 91 ? 5.755 1.383 -16.725 1.00 90.94 91 VAL A O 1
ATOM 659 N N . PHE A 1 92 ? 7.531 1.503 -15.353 1.00 91.38 92 PHE A N 1
ATOM 660 C CA . PHE A 1 92 ? 8.500 1.772 -16.407 1.00 91.38 92 PHE A CA 1
ATOM 661 C C . PHE A 1 92 ? 8.907 0.496 -17.154 1.00 91.38 92 PHE A C 1
ATOM 663 O O . PHE A 1 92 ? 8.659 -0.623 -16.703 1.00 91.38 92 PHE A O 1
ATOM 670 N N . LYS A 1 93 ? 9.532 0.693 -18.319 1.00 91.12 93 LYS A N 1
ATOM 671 C CA . LYS A 1 93 ? 10.040 -0.379 -19.180 1.00 91.12 93 LYS A CA 1
ATOM 672 C C . LYS A 1 93 ? 10.927 -1.362 -18.420 1.00 91.12 93 LYS A C 1
ATOM 674 O O . LYS A 1 93 ? 11.730 -0.957 -17.575 1.00 91.12 93 LYS A O 1
ATOM 679 N N . SER A 1 94 ? 10.817 -2.632 -18.781 1.00 90.19 94 SER A N 1
ATOM 680 C CA . SER A 1 94 ? 11.694 -3.688 -18.301 1.00 90.19 94 SER A CA 1
ATOM 681 C C . SER A 1 94 ? 12.821 -3.948 -19.307 1.00 90.19 94 SER A C 1
ATOM 683 O O . SER A 1 94 ? 12.572 -3.885 -20.511 1.00 90.19 94 SER A O 1
ATOM 685 N N . PRO A 1 95 ? 14.070 -4.219 -18.875 1.00 92.25 95 PRO A N 1
ATOM 686 C CA . PRO A 1 95 ? 15.148 -4.571 -19.800 1.00 92.25 95 PRO A CA 1
ATOM 687 C C . PRO A 1 95 ? 14.906 -5.917 -20.496 1.00 92.25 95 PRO A C 1
ATOM 689 O O . PRO A 1 95 ? 15.494 -6.168 -21.547 1.00 92.25 95 PRO A O 1
ATOM 692 N N . SER A 1 96 ? 14.063 -6.778 -19.922 1.00 92.38 96 SER A N 1
ATOM 693 C CA . SER A 1 96 ? 13.743 -8.098 -20.457 1.00 92.38 96 SER A CA 1
ATOM 694 C C . SER A 1 96 ? 12.459 -8.667 -19.834 1.00 92.38 96 SER A C 1
ATOM 696 O O . SER A 1 96 ? 12.006 -8.226 -18.778 1.00 92.38 96 SER A O 1
ATOM 698 N N . ALA A 1 97 ? 11.854 -9.665 -20.487 1.00 88.69 97 ALA A N 1
ATOM 699 C CA . ALA A 1 97 ? 10.578 -10.258 -20.065 1.00 88.69 97 ALA A CA 1
ATOM 700 C C . ALA A 1 97 ? 10.643 -11.012 -18.717 1.00 88.69 97 ALA A C 1
ATOM 702 O O . ALA A 1 97 ? 9.617 -11.244 -18.082 1.00 88.69 97 ALA A O 1
ATOM 703 N N . ASP A 1 98 ? 11.840 -11.407 -18.287 1.00 92.00 98 ASP A N 1
ATOM 704 C CA . ASP A 1 98 ? 12.125 -12.116 -17.035 1.00 92.00 98 ASP A CA 1
ATOM 705 C C . ASP A 1 98 ? 12.284 -11.181 -15.824 1.00 92.00 98 ASP A C 1
ATOM 707 O O . ASP A 1 98 ? 12.122 -11.616 -14.679 1.00 92.00 98 ASP A O 1
ATOM 711 N N . VAL A 1 99 ? 12.523 -9.886 -16.050 1.00 90.94 99 VAL A N 1
ATOM 712 C CA . VAL A 1 99 ? 12.596 -8.888 -14.978 1.00 90.94 99 VAL A CA 1
ATOM 713 C C . VAL A 1 99 ? 11.192 -8.349 -14.706 1.00 90.94 99 VAL A C 1
ATOM 715 O O . VAL A 1 99 ? 10.710 -7.422 -15.353 1.00 90.94 99 VAL A O 1
ATOM 718 N N . ILE A 1 100 ? 10.512 -8.969 -13.743 1.00 92.12 100 ILE A N 1
ATOM 719 C CA . ILE A 1 100 ? 9.119 -8.657 -13.397 1.00 92.12 100 ILE A CA 1
ATOM 720 C C . ILE A 1 100 ? 9.072 -7.676 -12.224 1.00 92.12 100 ILE A C 1
ATOM 722 O O . ILE A 1 100 ? 9.557 -7.987 -11.132 1.00 92.12 100 ILE A O 1
ATOM 726 N N . THR A 1 101 ? 8.405 -6.542 -12.422 1.00 93.25 101 THR A N 1
ATOM 727 C CA . THR A 1 101 ? 8.000 -5.628 -11.348 1.00 93.25 101 THR A CA 1
ATOM 728 C C . THR A 1 101 ? 6.742 -6.163 -10.664 1.00 93.25 101 THR A C 1
ATOM 730 O O . THR A 1 101 ? 5.790 -6.569 -11.333 1.00 93.25 101 THR A O 1
ATOM 733 N N . ARG A 1 102 ? 6.713 -6.192 -9.328 1.00 94.25 102 ARG A N 1
ATOM 734 C CA . ARG A 1 102 ? 5.641 -6.832 -8.549 1.00 94.25 102 ARG A CA 1
ATOM 735 C C . ARG A 1 102 ? 5.018 -5.896 -7.526 1.00 94.25 102 ARG A C 1
ATOM 737 O O . ARG A 1 102 ? 5.716 -5.133 -6.862 1.00 94.25 102 ARG A O 1
ATOM 744 N N . GLN A 1 103 ? 3.710 -6.024 -7.339 1.00 93.31 103 GLN A N 1
ATOM 745 C CA . GLN A 1 103 ? 2.989 -5.390 -6.241 1.00 93.31 103 GLN A CA 1
ATOM 746 C C . GLN A 1 103 ? 2.053 -6.396 -5.570 1.00 93.31 103 GLN A C 1
ATOM 748 O O . GLN A 1 103 ? 1.066 -6.843 -6.151 1.00 93.31 103 GLN A O 1
ATOM 753 N N . ASN A 1 104 ? 2.356 -6.723 -4.321 1.00 94.88 104 ASN A N 1
ATOM 754 C CA . ASN A 1 104 ? 1.613 -7.666 -3.505 1.00 94.88 104 ASN A CA 1
ATOM 755 C C . ASN A 1 104 ? 0.967 -6.931 -2.332 1.00 94.88 104 ASN A C 1
ATOM 757 O O . ASN A 1 104 ? 1.653 -6.309 -1.520 1.00 94.88 104 ASN A O 1
ATOM 761 N N . LEU A 1 105 ? -0.351 -7.044 -2.217 1.00 94.88 105 LEU A N 1
ATOM 762 C CA . LEU A 1 105 ? -1.133 -6.524 -1.106 1.00 94.88 105 LEU A CA 1
ATOM 763 C C . LEU A 1 105 ? -1.788 -7.686 -0.358 1.00 94.88 105 LEU A C 1
ATOM 765 O O . LEU A 1 105 ? -2.624 -8.397 -0.909 1.00 94.88 105 LEU A O 1
ATOM 769 N N . ASN A 1 106 ? -1.428 -7.861 0.909 1.00 95.69 106 ASN A N 1
ATOM 770 C CA . ASN A 1 106 ? -2.016 -8.854 1.801 1.00 95.69 106 ASN A CA 1
ATOM 771 C C . ASN A 1 106 ? -2.779 -8.148 2.915 1.00 95.69 106 ASN A C 1
ATOM 773 O O . ASN A 1 106 ? -2.181 -7.441 3.721 1.00 95.69 106 ASN A O 1
ATOM 777 N N . VAL A 1 107 ? -4.086 -8.363 2.991 1.00 95.31 107 VAL A N 1
ATOM 778 C CA . VAL A 1 107 ? -4.960 -7.712 3.967 1.00 95.31 107 VAL A CA 1
ATOM 779 C C . VAL A 1 107 ? -5.637 -8.757 4.836 1.00 95.31 107 VAL A C 1
ATOM 781 O O . VAL A 1 107 ? -6.258 -9.685 4.324 1.00 95.31 107 VAL A O 1
ATOM 784 N N . ASN A 1 108 ? -5.562 -8.566 6.149 1.00 95.25 108 ASN A N 1
ATOM 785 C CA . ASN A 1 108 ? -6.321 -9.319 7.139 1.00 95.25 108 ASN A CA 1
ATOM 786 C C . ASN A 1 108 ? -7.299 -8.371 7.846 1.00 95.25 108 ASN A C 1
ATOM 788 O O . ASN A 1 108 ? -6.876 -7.362 8.418 1.00 95.25 108 ASN A O 1
ATOM 792 N N . ILE A 1 109 ? -8.589 -8.701 7.803 1.00 93.19 109 ILE A N 1
ATOM 793 C CA . ILE A 1 109 ? -9.690 -7.913 8.366 1.00 93.19 109 ILE A CA 1
ATOM 794 C C . ILE A 1 109 ? -10.374 -8.747 9.455 1.00 93.19 109 ILE A C 1
ATOM 796 O O . ILE A 1 109 ? -10.904 -9.829 9.184 1.00 93.19 109 ILE A O 1
ATOM 800 N N . GLU A 1 110 ? -10.318 -8.260 10.695 1.00 93.81 110 GLU A N 1
ATOM 801 C CA . GLU A 1 110 ? -10.923 -8.911 11.863 1.00 93.81 110 GLU A CA 1
ATOM 802 C C . GLU A 1 110 ? -12.433 -8.620 11.996 1.00 93.81 110 GLU A C 1
ATOM 804 O O . GLU A 1 110 ? -13.049 -8.015 11.120 1.00 93.81 110 GLU A O 1
ATOM 809 N N . ASP A 1 111 ? -13.055 -9.091 13.083 1.00 89.50 111 ASP A N 1
ATOM 810 C CA . ASP A 1 111 ? -14.498 -8.943 13.309 1.00 89.50 111 ASP A CA 1
ATOM 811 C C . ASP A 1 111 ? -14.915 -7.466 13.386 1.00 89.50 111 ASP A C 1
ATOM 813 O O . ASP A 1 111 ? -14.238 -6.644 14.007 1.00 89.50 111 ASP A O 1
ATOM 817 N N . ASP A 1 112 ? -16.038 -7.125 12.751 1.00 88.81 112 ASP A N 1
ATOM 818 C CA . ASP A 1 112 ? -16.616 -5.770 12.747 1.00 88.81 112 ASP A CA 1
ATOM 819 C C . ASP A 1 112 ? -15.662 -4.671 12.229 1.00 88.81 112 ASP A C 1
ATOM 821 O O . ASP A 1 112 ? -15.921 -3.473 12.365 1.00 88.81 112 ASP A O 1
ATOM 825 N N . ALA A 1 113 ? -14.547 -5.072 11.617 1.00 90.62 113 ALA A N 1
ATOM 826 C CA . ALA A 1 113 ? -13.589 -4.190 10.985 1.00 90.62 113 ALA A CA 1
ATOM 827 C C . ALA A 1 113 ? -13.976 -3.934 9.524 1.00 90.62 113 ALA A C 1
ATOM 829 O O . ALA A 1 113 ? -14.643 -4.746 8.879 1.00 90.62 113 ALA A O 1
ATOM 830 N N . ALA A 1 114 ? -13.535 -2.802 8.981 1.00 91.25 114 ALA A N 1
ATOM 831 C CA . ALA A 1 114 ? -13.789 -2.454 7.588 1.00 91.25 114 ALA A CA 1
ATOM 832 C C . ALA A 1 114 ? -12.544 -1.884 6.914 1.00 91.25 114 ALA A C 1
ATOM 834 O O . ALA A 1 114 ? -11.769 -1.139 7.519 1.00 91.25 114 ALA A O 1
ATOM 835 N N . MET A 1 115 ? -12.386 -2.190 5.629 1.00 90.38 115 MET A N 1
ATOM 836 C CA . MET A 1 115 ? -11.357 -1.580 4.802 1.00 90.38 115 MET A CA 1
ATOM 837 C C . MET A 1 115 ? -11.924 -1.143 3.453 1.00 90.38 115 MET A C 1
ATOM 839 O O . MET A 1 115 ? -12.647 -1.891 2.798 1.00 90.38 115 MET A O 1
ATOM 843 N N . CYS A 1 116 ? -11.549 0.059 3.025 1.00 92.25 116 CYS A N 1
ATOM 844 C CA . CYS A 1 116 ? -11.819 0.577 1.692 1.00 92.25 116 CYS A CA 1
ATOM 845 C C . CYS A 1 116 ? -10.495 0.773 0.947 1.00 92.25 116 CYS A C 1
ATOM 847 O O . CYS A 1 116 ? -9.598 1.435 1.468 1.00 92.25 116 CYS A O 1
ATOM 849 N N . LEU A 1 117 ? -10.363 0.195 -0.247 1.00 90.75 117 LEU A N 1
ATOM 850 C CA . LEU A 1 117 ? -9.224 0.397 -1.138 1.00 90.75 117 LEU A CA 1
ATOM 851 C C . LEU A 1 117 ? -9.687 1.194 -2.364 1.00 90.75 117 LEU A C 1
ATOM 853 O O . LEU A 1 117 ? -10.526 0.736 -3.139 1.00 90.75 117 LEU A O 1
ATOM 857 N N . LEU A 1 118 ? -9.102 2.374 -2.551 1.00 89.94 118 LEU A N 1
ATOM 858 C CA . LEU A 1 118 ? -9.379 3.312 -3.639 1.00 89.94 118 LEU A CA 1
ATOM 859 C C . LEU A 1 118 ? -8.099 3.523 -4.472 1.00 89.94 118 LEU A C 1
ATOM 861 O O . LEU A 1 118 ? -7.441 4.556 -4.329 1.00 89.94 118 LEU A O 1
ATOM 865 N N . PRO A 1 119 ? -7.674 2.529 -5.272 1.00 83.31 119 PRO A N 1
ATOM 866 C CA . PRO A 1 119 ? -6.476 2.646 -6.080 1.00 83.31 119 PRO A CA 1
ATOM 867 C C . PRO A 1 119 ? -6.780 3.395 -7.382 1.00 83.31 119 PRO A C 1
ATOM 869 O O . PRO A 1 119 ? -7.745 3.100 -8.087 1.00 83.31 119 PRO A O 1
ATOM 872 N N . ASP A 1 120 ? -5.906 4.326 -7.730 1.00 82.69 120 ASP A N 1
ATOM 873 C CA . ASP A 1 120 ? -5.806 4.887 -9.069 1.00 82.69 120 ASP A CA 1
ATOM 874 C C . ASP A 1 120 ? -5.364 3.792 -10.054 1.00 82.69 120 ASP A C 1
ATOM 876 O O . ASP A 1 120 ? -4.682 2.834 -9.663 1.00 82.69 120 ASP A O 1
ATOM 880 N N . PRO A 1 121 ? -5.694 3.925 -11.348 1.00 83.50 121 PRO A N 1
ATOM 881 C CA . PRO A 1 121 ? -5.248 2.972 -12.349 1.00 83.50 121 PRO A CA 1
ATOM 882 C C . PRO A 1 121 ? -3.720 2.873 -12.444 1.00 83.50 121 PRO A C 1
ATOM 884 O O . PRO A 1 121 ? -2.979 3.840 -12.235 1.00 83.50 121 PRO A O 1
ATOM 887 N N . VAL A 1 122 ? -3.247 1.686 -12.819 1.00 86.19 122 VAL A N 1
ATOM 888 C CA . VAL A 1 122 ? -1.844 1.467 -13.182 1.00 86.19 122 VAL A CA 1
ATOM 889 C C . VAL A 1 122 ? -1.617 2.001 -14.595 1.00 86.19 122 VAL A C 1
AT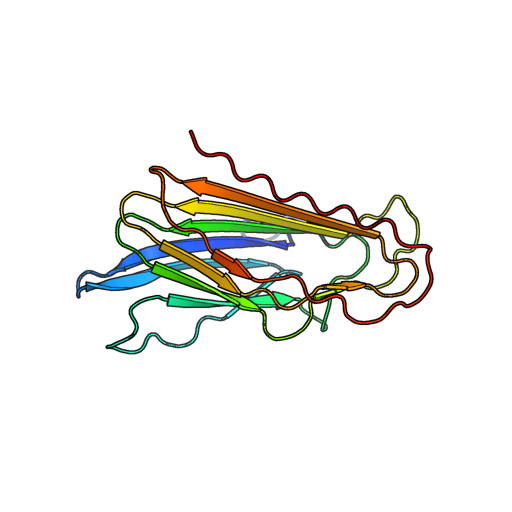OM 891 O O . VAL A 1 122 ? -2.425 1.763 -15.489 1.00 86.19 122 VAL A O 1
ATOM 894 N N . GLN A 1 123 ? -0.509 2.711 -14.799 1.00 89.62 123 GLN A N 1
ATOM 895 C CA . GLN A 1 123 ? -0.099 3.270 -16.084 1.00 89.62 123 GLN A CA 1
ATOM 896 C C . GLN A 1 123 ? 1.188 2.571 -16.569 1.00 89.62 123 GLN A C 1
ATOM 898 O O . GLN A 1 123 ? 2.294 3.042 -16.273 1.00 89.62 123 GLN A O 1
ATOM 903 N N . PRO A 1 124 ? 1.080 1.439 -17.287 1.00 89.00 124 PRO A N 1
ATOM 904 C CA . PRO A 1 124 ? 2.237 0.754 -17.853 1.00 89.00 124 PRO A CA 1
ATOM 905 C C . PRO A 1 124 ? 2.839 1.552 -19.018 1.00 89.00 124 PRO A C 1
ATOM 907 O O . PRO A 1 124 ? 2.126 2.054 -19.887 1.00 89.00 124 PRO A O 1
ATOM 910 N N . PHE A 1 125 ? 4.165 1.674 -19.040 1.00 89.06 125 PHE A N 1
ATOM 911 C CA . PHE A 1 125 ? 4.920 2.167 -20.192 1.00 89.06 125 PHE A CA 1
ATOM 912 C C . PHE A 1 125 ? 5.211 1.011 -21.156 1.00 89.06 125 PHE A C 1
ATOM 914 O O . PHE A 1 125 ? 5.070 -0.163 -20.801 1.00 89.06 125 PHE A O 1
ATOM 921 N N . GLU A 1 126 ? 5.626 1.351 -22.377 1.00 88.69 126 GLU A N 1
ATOM 922 C CA . GLU A 1 126 ? 6.073 0.370 -23.369 1.00 88.69 126 GLU A CA 1
ATOM 923 C C . GLU A 1 126 ? 7.128 -0.577 -22.773 1.00 88.69 126 GLU A C 1
ATOM 925 O O . GLU A 1 126 ? 7.985 -0.155 -21.992 1.00 88.69 126 GLU A O 1
ATOM 930 N N . ASP A 1 127 ? 7.008 -1.863 -23.106 1.00 90.31 127 ASP A N 1
ATOM 931 C CA . ASP A 1 127 ? 7.870 -2.956 -22.637 1.00 90.31 127 ASP A CA 1
ATOM 932 C C . ASP A 1 127 ? 7.947 -3.128 -21.107 1.00 90.31 127 ASP A C 1
ATOM 934 O O . ASP A 1 127 ? 8.879 -3.737 -20.578 1.00 90.31 127 ASP A O 1
ATOM 938 N N . SER A 1 128 ? 6.975 -2.607 -20.354 1.00 90.94 128 SER A N 1
ATOM 939 C CA . SER A 1 128 ? 6.856 -2.913 -18.924 1.00 90.94 128 SER A CA 1
ATOM 940 C C . SER A 1 128 ? 6.373 -4.350 -18.692 1.00 90.94 128 SER A C 1
ATOM 942 O O . SER A 1 128 ? 5.559 -4.893 -19.441 1.00 90.94 128 SER A O 1
ATOM 944 N N . VAL A 1 129 ? 6.872 -4.968 -17.619 1.00 92.19 129 VAL A N 1
ATOM 945 C CA . VAL A 1 129 ? 6.483 -6.317 -17.188 1.00 92.19 129 VAL A CA 1
ATOM 946 C C . VAL A 1 129 ? 6.040 -6.232 -15.736 1.00 92.19 129 VAL A C 1
ATOM 948 O O . VAL A 1 129 ? 6.852 -5.977 -14.846 1.00 92.19 129 VAL A O 1
ATOM 951 N N . TYR A 1 130 ? 4.741 -6.408 -15.501 1.00 92.69 130 TYR A N 1
ATOM 952 C CA . TYR A 1 130 ? 4.115 -6.111 -14.216 1.00 92.69 130 TYR A CA 1
ATOM 953 C C . TYR A 1 130 ? 3.179 -7.224 -13.757 1.00 92.69 130 TYR A C 1
ATOM 955 O O . TYR A 1 130 ? 2.370 -7.723 -14.538 1.00 92.69 130 TYR A O 1
ATOM 963 N N . ALA A 1 131 ? 3.257 -7.562 -12.471 1.00 91.88 131 ALA A N 1
ATOM 964 C CA . ALA A 1 131 ? 2.331 -8.475 -11.814 1.00 91.88 131 ALA A CA 1
ATOM 965 C C . ALA A 1 131 ? 1.788 -7.854 -10.523 1.00 91.88 131 ALA A C 1
ATOM 967 O O . ALA A 1 131 ? 2.551 -7.396 -9.667 1.00 91.88 131 ALA A O 1
ATOM 968 N N . GLN A 1 132 ? 0.467 -7.891 -10.360 1.00 91.38 132 GLN A N 1
ATOM 969 C CA . GLN A 1 132 ? -0.211 -7.375 -9.177 1.00 91.38 132 GLN A CA 1
ATOM 970 C C . GLN A 1 132 ? -1.073 -8.453 -8.532 1.00 91.38 132 GLN A C 1
ATOM 972 O O . GLN A 1 132 ? -1.909 -9.066 -9.193 1.00 91.38 132 GLN A O 1
ATOM 977 N N . THR A 1 133 ? -0.905 -8.633 -7.224 1.00 92.69 133 THR A N 1
ATOM 978 C CA . THR A 1 133 ? -1.683 -9.580 -6.422 1.00 92.69 133 THR A CA 1
ATOM 979 C C . THR A 1 133 ? -2.307 -8.856 -5.239 1.00 92.69 133 THR A C 1
ATOM 981 O O . THR A 1 133 ? -1.614 -8.167 -4.491 1.00 92.69 133 THR A O 1
ATOM 984 N N . GLN A 1 134 ? -3.613 -9.028 -5.036 1.00 92.00 134 GLN A N 1
ATOM 985 C CA . GLN A 1 134 ? -4.317 -8.510 -3.862 1.00 92.00 134 GLN A CA 1
ATOM 986 C C . GLN A 1 134 ? -5.093 -9.640 -3.193 1.00 92.00 134 GLN A C 1
ATOM 988 O O . GLN A 1 134 ? -5.940 -10.273 -3.820 1.00 92.00 134 GLN A O 1
ATOM 993 N N . ILE A 1 135 ? -4.801 -9.892 -1.920 1.00 92.50 135 ILE A N 1
ATOM 994 C CA . ILE A 1 135 ? -5.426 -10.952 -1.130 1.00 92.50 135 ILE A CA 1
ATOM 995 C C . ILE A 1 135 ? -6.076 -10.317 0.091 1.00 92.50 135 I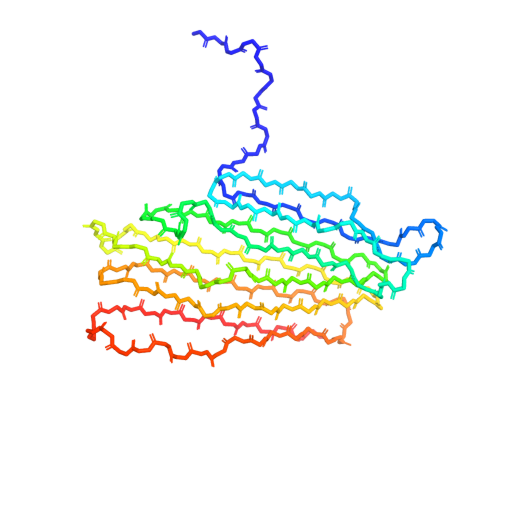LE A C 1
ATOM 997 O O . ILE A 1 135 ? -5.385 -9.761 0.944 1.00 92.50 135 ILE A O 1
ATOM 1001 N N . PHE A 1 136 ? -7.395 -10.453 0.195 1.00 92.12 136 PHE A N 1
ATOM 1002 C CA . PHE A 1 136 ? -8.175 -10.015 1.348 1.00 92.12 136 PHE A CA 1
ATOM 1003 C C . PHE A 1 136 ? -8.672 -11.238 2.114 1.00 92.12 136 PHE A C 1
ATOM 1005 O O . PHE A 1 136 ? -9.371 -12.083 1.558 1.00 92.12 136 PHE A O 1
ATOM 1012 N N . ARG A 1 137 ? -8.305 -11.337 3.391 1.00 91.75 137 ARG A N 1
ATOM 1013 C CA . ARG A 1 137 ? -8.764 -12.377 4.315 1.00 91.75 137 ARG A CA 1
ATOM 1014 C C . ARG A 1 137 ? -9.698 -11.736 5.326 1.00 91.75 137 ARG A C 1
ATOM 1016 O O . ARG A 1 137 ? -9.271 -10.872 6.092 1.00 91.75 137 ARG A O 1
ATOM 1023 N N . LEU A 1 138 ? -10.958 -12.148 5.311 1.00 87.44 138 LEU A N 1
ATOM 1024 C CA . LEU A 1 138 ? -11.980 -11.655 6.225 1.00 87.44 138 LEU A CA 1
ATOM 1025 C C . LEU A 1 138 ? -12.312 -12.741 7.247 1.00 87.44 138 LEU A C 1
ATOM 1027 O O . LEU A 1 138 ? -12.474 -13.902 6.882 1.00 87.44 138 LEU A O 1
ATOM 1031 N N . LYS A 1 139 ? -12.419 -12.369 8.525 1.00 81.19 139 LYS A N 1
ATOM 1032 C CA . LYS A 1 139 ? -12.781 -13.310 9.599 1.00 81.19 139 LYS A CA 1
ATOM 1033 C C . LYS A 1 139 ? -14.271 -13.699 9.588 1.00 81.19 139 LYS A C 1
ATOM 1035 O O . LYS A 1 139 ? -14.627 -14.780 10.043 1.00 81.19 139 LYS A O 1
ATOM 1040 N N . LYS A 1 140 ? -15.126 -12.827 9.050 1.00 74.94 140 LYS A N 1
ATOM 1041 C CA . LYS A 1 140 ? -16.561 -13.028 8.779 1.00 74.94 140 LYS A CA 1
ATOM 1042 C C . LYS A 1 140 ? -16.888 -12.421 7.410 1.00 74.94 140 LYS A C 1
ATOM 1044 O O . LYS A 1 140 ? -16.135 -11.545 6.980 1.00 74.94 140 LYS A O 1
ATOM 1049 N N . PRO A 1 141 ? -17.988 -12.808 6.734 1.00 57.44 141 PRO A N 1
ATOM 1050 C CA . PRO A 1 141 ? -18.437 -12.111 5.531 1.00 57.44 141 PRO A CA 1
ATOM 1051 C C . PRO A 1 141 ? -18.647 -10.626 5.855 1.00 57.44 141 PRO A C 1
ATOM 1053 O O . PRO A 1 141 ? -19.547 -10.248 6.600 1.00 57.44 141 PRO A O 1
ATOM 1056 N N . GLY A 1 142 ? -17.749 -9.795 5.338 1.00 52.69 142 GLY A N 1
ATOM 1057 C CA . GLY A 1 142 ? -17.692 -8.355 5.548 1.00 52.69 142 GLY A CA 1
ATOM 1058 C C . GLY A 1 142 ? -17.439 -7.644 4.224 1.00 52.69 142 GLY A C 1
ATOM 1059 O O . GLY A 1 142 ? -17.173 -8.275 3.201 1.00 52.69 142 GLY A O 1
ATOM 1060 N N . LEU A 1 143 ? -17.546 -6.318 4.226 1.00 53.66 143 LEU A N 1
ATOM 1061 C CA . LEU A 1 143 ? -17.429 -5.521 3.011 1.00 53.66 143 LEU A CA 1
ATOM 1062 C C . LEU A 1 143 ? -15.981 -5.050 2.812 1.00 53.66 143 LEU A C 1
ATOM 1064 O O . LEU A 1 143 ? -15.512 -4.157 3.516 1.00 53.66 143 LEU A O 1
ATOM 1068 N N . ALA A 1 144 ? -15.296 -5.627 1.826 1.00 57.19 144 ALA A N 1
ATOM 1069 C CA . ALA A 1 144 ? -14.088 -5.057 1.239 1.00 57.19 144 ALA A CA 1
ATOM 1070 C C . ALA A 1 144 ? -14.466 -4.428 -0.110 1.00 57.19 144 ALA A C 1
ATOM 1072 O O . ALA A 1 144 ? -14.930 -5.126 -1.010 1.00 57.19 144 ALA A O 1
ATOM 1073 N N . LEU A 1 145 ? -14.303 -3.110 -0.246 1.00 55.88 145 LEU A N 1
ATOM 1074 C CA . LEU A 1 145 ? -14.535 -2.403 -1.509 1.00 55.88 145 LEU A CA 1
ATOM 1075 C C . LEU A 1 145 ? -13.192 -2.093 -2.170 1.00 55.88 145 LEU A C 1
ATOM 1077 O O . LEU A 1 145 ? -12.361 -1.408 -1.574 1.00 55.88 145 LEU A O 1
ATOM 1081 N N . SER A 1 146 ? -13.003 -2.574 -3.400 1.00 54.41 146 SER A N 1
ATOM 1082 C CA . SER A 1 146 ? -11.919 -2.157 -4.294 1.00 54.41 146 SER A CA 1
ATOM 1083 C C . SER A 1 146 ? -12.518 -1.499 -5.537 1.00 54.41 146 SER A C 1
ATOM 1085 O O . SER A 1 146 ? -13.174 -2.184 -6.322 1.00 54.41 146 SER A O 1
ATOM 1087 N N . SER A 1 147 ? -12.308 -0.199 -5.746 1.00 45.12 147 SER A N 1
ATOM 1088 C CA . SER A 1 147 ? -12.737 0.481 -6.980 1.00 45.12 147 SER A CA 1
ATOM 1089 C C . SER A 1 147 ? -11.530 0.853 -7.838 1.00 45.12 147 SER A C 1
ATOM 1091 O O . SER A 1 147 ? -10.907 1.878 -7.596 1.00 45.12 147 SER A O 1
ATOM 1093 N N . GLY A 1 148 ? -11.196 0.040 -8.841 1.00 44.53 148 GLY A N 1
ATOM 1094 C CA . GLY A 1 148 ? -10.080 0.327 -9.744 1.00 44.53 148 GLY A CA 1
ATOM 1095 C C . GLY A 1 148 ? -10.192 -0.425 -11.064 1.00 44.53 148 GLY A C 1
ATOM 1096 O O . GLY A 1 148 ? -9.516 -1.428 -11.256 1.00 44.53 148 GLY A O 1
ATOM 1097 N N . LEU A 1 149 ? -11.042 0.057 -11.973 1.00 38.50 149 LEU A N 1
ATOM 1098 C CA . LEU A 1 149 ? -11.030 -0.346 -13.381 1.00 38.50 149 LEU A CA 1
ATOM 1099 C C . LEU A 1 149 ? -11.134 0.920 -14.242 1.00 38.50 149 LEU A C 1
ATOM 1101 O O . LEU A 1 149 ? -12.218 1.350 -14.622 1.00 38.50 149 LEU A O 1
ATOM 1105 N N . GLY A 1 150 ? -9.992 1.569 -14.467 1.00 37.12 150 GLY A N 1
ATOM 1106 C CA . GLY A 1 150 ? -9.860 2.696 -15.386 1.00 37.12 150 GLY A CA 1
ATOM 1107 C C . GLY A 1 150 ? -8.843 2.344 -16.458 1.00 37.12 150 GLY A C 1
ATOM 1108 O O . GLY A 1 150 ? -7.644 2.475 -16.235 1.00 37.12 150 GLY A O 1
ATOM 1109 N N . ASP A 1 151 ? -9.321 1.867 -17.603 1.00 39.06 151 ASP A N 1
ATOM 1110 C CA . ASP A 1 151 ? -8.499 1.654 -18.792 1.00 39.06 151 ASP A CA 1
ATOM 1111 C C . ASP A 1 151 ? -8.007 3.023 -19.296 1.00 39.06 151 ASP A C 1
ATOM 1113 O O . ASP A 1 151 ? -8.785 3.836 -19.801 1.00 39.06 151 ASP A O 1
ATOM 1117 N N . SER A 1 152 ? -6.730 3.343 -19.069 1.00 36.03 152 SER A N 1
ATOM 1118 C CA . SER A 1 152 ? -6.151 4.638 -19.442 1.00 36.03 152 SER A CA 1
ATOM 1119 C C . SER A 1 152 ? -5.222 4.496 -20.654 1.00 36.03 152 SER A C 1
ATOM 1121 O O . SER A 1 152 ? -4.016 4.349 -20.525 1.00 36.03 152 SER A O 1
ATOM 1123 N N . ARG A 1 153 ? -5.840 4.635 -21.839 1.00 33.91 153 ARG A N 1
ATOM 1124 C CA . ARG A 1 153 ? -5.290 4.721 -23.214 1.00 33.91 153 ARG A CA 1
ATOM 1125 C C . ARG A 1 153 ? -4.518 3.491 -23.745 1.00 33.91 153 ARG A C 1
ATOM 1127 O O . ARG A 1 153 ? -3.542 3.064 -23.139 1.00 33.91 153 ARG A O 1
ATOM 1134 N N . PRO A 1 154 ? -4.828 3.016 -24.969 1.00 29.53 154 PRO A N 1
ATOM 1135 C CA . PRO A 1 154 ? -4.044 1.972 -25.615 1.00 29.53 154 PRO A CA 1
ATOM 1136 C C . PRO A 1 154 ? -2.735 2.564 -26.159 1.00 29.53 154 PRO A C 1
ATOM 1138 O O . PRO A 1 154 ? -2.744 3.335 -27.117 1.00 29.53 154 PRO A O 1
ATOM 1141 N N . CYS A 1 155 ? -1.599 2.185 -25.576 1.00 33.31 155 CYS A N 1
ATOM 1142 C CA . CYS A 1 155 ? -0.287 2.331 -26.207 1.00 33.31 155 CYS A CA 1
ATOM 1143 C C . CYS A 1 155 ? 0.297 0.932 -26.447 1.00 33.31 155 CYS A C 1
ATOM 1145 O O . CYS A 1 155 ? 0.740 0.294 -25.503 1.00 33.31 155 CYS A O 1
ATOM 1147 N N . SER A 1 156 ? 0.288 0.499 -27.716 1.00 33.47 156 SER A N 1
ATOM 1148 C CA . SER A 1 156 ? 0.921 -0.707 -28.293 1.00 33.47 156 SER A CA 1
ATOM 1149 C C . SER A 1 156 ? 0.534 -2.088 -27.695 1.00 33.47 156 SER A C 1
ATOM 1151 O O . SER A 1 156 ? 0.671 -2.325 -26.4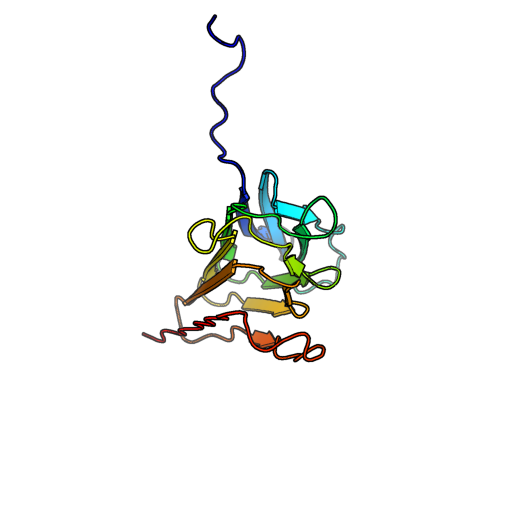99 1.00 33.47 156 SER A O 1
ATOM 1153 N N . PRO A 1 157 ? 0.107 -3.075 -28.512 1.00 30.41 157 PRO A N 1
ATOM 1154 C CA . PRO A 1 157 ? -0.477 -4.341 -28.041 1.00 30.41 157 PRO A CA 1
ATOM 1155 C C . PRO A 1 157 ? 0.536 -5.398 -27.534 1.00 30.41 157 PRO A C 1
ATOM 1157 O O . PRO A 1 157 ? 0.290 -6.593 -27.686 1.00 30.41 157 PRO A O 1
ATOM 1160 N N . ARG A 1 158 ? 1.686 -5.017 -26.956 1.00 35.38 158 ARG A N 1
ATOM 1161 C CA . ARG A 1 158 ? 2.762 -5.971 -26.583 1.00 35.38 158 ARG A CA 1
ATOM 1162 C C . ARG A 1 158 ? 3.062 -6.113 -25.083 1.00 35.38 158 ARG A C 1
ATOM 1164 O O . ARG A 1 158 ? 4.097 -6.665 -24.734 1.00 35.38 158 ARG A O 1
ATOM 1171 N N . GLY A 1 159 ? 2.163 -5.692 -24.194 1.00 35.38 159 GLY A N 1
ATOM 1172 C CA . GLY A 1 159 ? 2.274 -5.956 -22.751 1.00 35.38 159 GLY A CA 1
ATOM 1173 C C . GLY A 1 159 ? 1.331 -7.073 -22.294 1.00 35.38 159 GLY A C 1
ATOM 1174 O O . GLY A 1 159 ? 0.123 -6.974 -22.496 1.00 35.38 159 GLY A O 1
ATOM 1175 N N . LYS A 1 160 ? 1.852 -8.133 -21.659 1.00 33.91 160 LYS A N 1
ATOM 1176 C CA . LYS A 1 160 ? 1.027 -9.144 -20.974 1.00 33.91 160 LYS A CA 1
ATOM 1177 C C . LYS A 1 160 ? 0.676 -8.602 -19.582 1.00 33.91 160 LYS A C 1
ATOM 1179 O O . LYS A 1 160 ? 1.541 -8.546 -18.716 1.00 33.91 160 LYS A O 1
ATOM 1184 N N . LEU A 1 161 ? -0.568 -8.170 -19.384 1.00 35.44 161 LEU A N 1
ATOM 1185 C CA . LEU A 1 161 ? -1.088 -7.735 -18.083 1.00 35.44 161 LEU A CA 1
ATOM 1186 C C . LEU A 1 161 ? -1.933 -8.869 -17.494 1.00 35.44 161 LEU A C 1
ATOM 1188 O O . LEU A 1 161 ? -3.027 -9.146 -17.981 1.00 35.44 161 LEU A O 1
ATOM 1192 N N . GLU A 1 162 ? -1.424 -9.546 -16.467 1.00 32.91 162 GLU A N 1
ATOM 1193 C CA . GLU A 1 162 ? -2.204 -10.514 -15.689 1.00 32.91 162 GLU A CA 1
ATOM 1194 C C . GLU A 1 162 ? -2.753 -9.822 -14.435 1.00 32.91 162 GLU A C 1
ATOM 1196 O O . GLU A 1 162 ? -2.006 -9.432 -13.538 1.00 32.91 162 GLU A O 1
ATOM 1201 N N . PHE A 1 163 ? -4.077 -9.663 -14.381 1.00 38.09 163 PHE A N 1
ATOM 1202 C CA . PHE A 1 163 ? -4.803 -9.224 -13.192 1.00 38.09 163 PHE A CA 1
ATOM 1203 C C . PHE A 1 163 ? -5.431 -10.446 -12.528 1.00 38.09 163 PHE A C 1
ATOM 1205 O O . PHE A 1 163 ? -6.289 -11.094 -13.125 1.00 38.09 163 PHE A O 1
ATOM 1212 N N . SER A 1 164 ? -5.043 -10.752 -11.289 1.00 30.92 164 SER A N 1
ATOM 1213 C CA . SER A 1 164 ? -5.748 -11.748 -10.480 1.00 30.92 164 SER A CA 1
ATOM 1214 C C . SER A 1 164 ? -6.248 -11.108 -9.189 1.00 30.92 164 SER A C 1
ATOM 1216 O O . SER A 1 164 ? -5.483 -10.825 -8.265 1.00 30.92 164 SER A O 1
ATOM 1218 N N . GLN A 1 165 ? -7.556 -10.851 -9.154 1.00 39.06 165 GLN A N 1
ATOM 1219 C CA . GLN A 1 165 ? -8.311 -10.657 -7.923 1.00 39.06 165 GLN A CA 1
ATOM 1220 C C . GLN A 1 165 ? -8.980 -11.988 -7.582 1.00 39.06 165 GLN A C 1
ATOM 1222 O O . GLN A 1 165 ? -9.768 -12.506 -8.370 1.00 39.06 165 GLN A O 1
ATOM 1227 N N . MET A 1 166 ? -8.688 -12.533 -6.403 1.00 27.44 166 MET A N 1
ATOM 1228 C CA . MET A 1 166 ? -9.362 -13.724 -5.893 1.00 27.44 166 MET A CA 1
ATOM 1229 C C . MET A 1 166 ? -9.922 -13.400 -4.508 1.00 27.44 166 MET A C 1
ATOM 1231 O O . MET A 1 166 ? -9.176 -13.260 -3.539 1.00 27.44 166 MET A O 1
ATOM 1235 N N . VAL A 1 167 ? -11.242 -13.219 -4.433 1.00 29.48 167 VAL A N 1
ATOM 1236 C CA . VAL A 1 167 ? -11.969 -13.038 -3.172 1.00 29.48 167 VAL A CA 1
ATOM 1237 C C . VAL A 1 167 ? -12.406 -14.419 -2.703 1.00 29.48 167 VAL A C 1
ATOM 1239 O O . VAL A 1 167 ? -13.253 -15.049 -3.331 1.00 29.48 167 VAL A O 1
ATOM 1242 N N . TRP A 1 168 ? -11.817 -14.896 -1.610 1.00 25.64 168 TRP A N 1
ATOM 1243 C CA . TRP A 1 168 ? -12.267 -16.113 -0.943 1.00 25.64 168 TRP A CA 1
ATOM 1244 C C . TRP A 1 168 ? -13.205 -15.726 0.196 1.00 25.64 168 TRP A C 1
ATOM 1246 O O . TRP A 1 168 ? -12.776 -15.121 1.178 1.00 25.64 168 TRP A O 1
ATOM 1256 N N . ALA A 1 169 ? -14.481 -16.070 0.057 1.00 23.75 169 ALA A N 1
ATOM 1257 C CA . ALA A 1 169 ? -15.384 -16.186 1.192 1.00 23.75 169 ALA A CA 1
ATOM 1258 C C . ALA A 1 169 ? -15.294 -17.634 1.694 1.00 23.75 169 ALA A C 1
ATOM 1260 O O . ALA A 1 169 ? -15.478 -18.558 0.899 1.00 23.75 169 ALA A O 1
ATOM 1261 N N . GLN A 1 170 ? -14.939 -17.819 2.967 1.00 27.98 170 GLN A N 1
ATOM 1262 C CA . GLN A 1 170 ? -15.145 -19.088 3.672 1.00 27.98 170 GLN A CA 1
ATOM 1263 C C . GLN A 1 170 ? -16.563 -19.130 4.230 1.00 27.98 170 GLN A C 1
ATOM 1265 O O . GLN A 1 170 ? -17.014 -18.074 4.733 1.00 27.98 170 GLN A O 1
#

Sequence (170 aa):
MESPFPPSSSSPGDGRIVVGLLPAGGSGLQAMTYQYPLKLISPAPSPNQPSILVFLLSYGGGLVAGDSVNLTIHVRQNAKLSIATQGHTKVFKSPSADVITRQNLNVNIEDDAAMCLLPDPVQPFEDSVYAQTQIFRLKKPGLALSSGLGDSRPCSPRGKLEFSQMVWAQ

Radius of gyration: 17.34 Å; chains: 1; bounding box: 52×33×52 Å

InterPro domains:
  IPR002669 Urease accessory protein UreD [PF01774] (55-140)
  IPR002669 Urease accessory protein UreD [PTHR33643] (1-140)

pLDDT: mean 80.14, std 21.1, range [23.75, 97.88]

Foldseek 3Di:
DDDPDDPDPDDAQEWEWEWDADPVGAIDTPDTDHHPQWDKDWDDDDPPDRATEIEIEGPPQAAEFQAEHAYEYEFDALHHYEYEYDDAHEFEAYPDQPREHEAEYHYEAEHNYEYEYHYEYHHYDPNGHYDYYHHYHYPAPDDYHYDYDDPDDDDDPPYDYDDDDDYDDD